Protein AF-A0A9E1HB92-F1 (afdb_monomer)

Foldseek 3Di:
DDDDDDDDDDDDDDDDPDDVVVVVVVVVVVVVVVVVVCVVPDDDDDDDDDDDDDDDDDDDDDDDDDDDDDDDDDPADADKAAPDAPPDDDDPPDDGIDGDRPCVVVVVVVVVCVVDPDCDPVNVVVLVVLVVVLVVVDDPVCCVSVSRRD

Mean predicted aligned error: 17.95 Å

Radius of gyration: 51.71 Å; Cα contacts (8 Å, |Δi|>4): 45; chains: 1; bounding box: 81×42×157 Å

Structure (mmCIF, N/CA/C/O backbone):
data_AF-A0A9E1HB92-F1
#
_entry.id   AF-A0A9E1HB92-F1
#
loop_
_atom_site.group_PDB
_atom_site.id
_atom_site.type_symbol
_atom_site.label_atom_id
_atom_site.label_alt_id
_atom_site.label_comp_id
_atom_site.label_asym_id
_atom_site.labe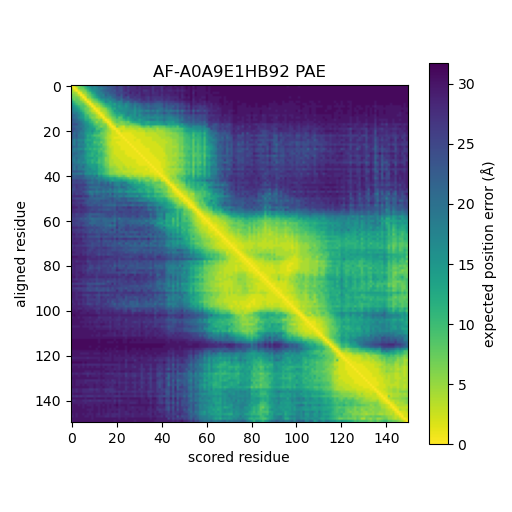l_entity_id
_atom_site.label_seq_id
_atom_site.pdbx_PDB_ins_code
_atom_site.Cartn_x
_atom_site.Cartn_y
_atom_site.Cartn_z
_atom_site.occupancy
_atom_site.B_iso_or_equiv
_atom_site.auth_seq_id
_atom_site.auth_comp_id
_atom_site.auth_asym_id
_atom_site.auth_atom_id
_atom_site.pdbx_PDB_model_num
ATOM 1 N N . MET A 1 1 ? 42.657 -32.569 -125.755 1.00 39.91 1 MET A N 1
ATOM 2 C CA . MET A 1 1 ? 42.425 -31.164 -125.357 1.00 39.91 1 MET A CA 1
ATOM 3 C C . MET A 1 1 ? 41.652 -31.182 -124.045 1.00 39.91 1 MET A C 1
ATOM 5 O O . MET A 1 1 ? 40.578 -31.764 -123.999 1.00 39.91 1 MET A O 1
ATOM 9 N N . GLN A 1 2 ? 42.268 -30.706 -122.962 1.00 46.38 2 GLN A N 1
ATOM 10 C CA . GLN A 1 2 ? 41.716 -30.745 -121.604 1.00 46.38 2 GLN A CA 1
ATOM 11 C C . GLN A 1 2 ? 40.799 -29.548 -121.363 1.00 46.38 2 GLN A C 1
ATOM 13 O O . GLN A 1 2 ? 41.172 -28.440 -121.733 1.00 46.38 2 GLN A O 1
ATOM 18 N N . LEU A 1 3 ? 39.708 -29.735 -120.617 1.00 45.25 3 LEU A N 1
ATOM 19 C CA . LEU A 1 3 ? 39.133 -28.663 -119.801 1.00 45.25 3 LEU A CA 1
ATOM 20 C C . LEU A 1 3 ? 38.796 -29.212 -118.409 1.00 45.25 3 LEU A C 1
ATOM 22 O O . LEU A 1 3 ? 37.753 -29.812 -118.164 1.00 45.25 3 LEU A O 1
ATOM 26 N N . LYS A 1 4 ? 39.753 -29.019 -117.498 1.00 50.94 4 LYS A N 1
ATOM 27 C CA . LYS A 1 4 ? 39.689 -29.333 -116.069 1.00 50.94 4 LYS A CA 1
ATOM 28 C C . LYS A 1 4 ? 38.887 -28.238 -115.358 1.00 50.94 4 LYS A C 1
ATOM 30 O O . LYS A 1 4 ? 39.328 -27.093 -115.292 1.00 50.94 4 LYS A O 1
ATOM 35 N N . LYS A 1 5 ? 37.713 -28.570 -114.813 1.00 55.09 5 LYS A N 1
ATOM 36 C CA . LYS A 1 5 ? 36.872 -27.623 -114.061 1.00 55.09 5 LYS A CA 1
ATOM 37 C C . LYS A 1 5 ? 37.340 -27.550 -112.601 1.00 55.09 5 LYS A C 1
ATOM 39 O O . LYS A 1 5 ? 36.976 -28.389 -111.784 1.00 55.09 5 LYS A O 1
ATOM 44 N N . ASN A 1 6 ? 38.171 -26.557 -112.286 1.00 57.34 6 ASN A N 1
ATOM 45 C CA . ASN A 1 6 ? 38.594 -26.234 -110.920 1.00 57.34 6 ASN A CA 1
ATOM 46 C C . ASN A 1 6 ? 37.418 -25.657 -110.112 1.00 57.34 6 ASN A C 1
ATOM 48 O O . ASN A 1 6 ? 36.838 -24.644 -110.501 1.00 57.34 6 ASN A O 1
ATOM 52 N N . LYS A 1 7 ? 37.087 -26.268 -108.968 1.00 60.59 7 LYS A N 1
ATOM 53 C CA . LYS A 1 7 ? 36.224 -25.671 -107.936 1.00 60.59 7 LYS A CA 1
ATOM 54 C C . LYS A 1 7 ? 37.111 -25.130 -106.815 1.00 60.59 7 LYS A C 1
ATOM 56 O O . LYS A 1 7 ? 37.448 -25.866 -105.895 1.00 60.59 7 LYS A O 1
ATOM 61 N N . ASN A 1 8 ? 37.447 -23.845 -106.877 1.00 62.47 8 ASN A N 1
ATOM 62 C CA . ASN A 1 8 ? 38.077 -23.135 -105.764 1.00 62.47 8 ASN A CA 1
ATOM 63 C C . ASN A 1 8 ? 37.001 -22.365 -104.996 1.00 62.47 8 ASN A C 1
ATOM 65 O O . ASN A 1 8 ? 36.669 -21.236 -105.349 1.00 62.47 8 ASN A O 1
ATOM 69 N N . VAL A 1 9 ? 36.431 -22.984 -103.960 1.00 64.88 9 VAL A N 1
ATOM 70 C CA . VAL A 1 9 ? 35.547 -22.289 -103.013 1.00 64.88 9 VAL A CA 1
ATOM 71 C C . VAL A 1 9 ? 36.399 -21.823 -101.837 1.00 64.88 9 VAL A C 1
ATOM 73 O O . VAL A 1 9 ? 36.770 -22.614 -100.972 1.00 64.88 9 VAL A O 1
ATOM 76 N N . VAL A 1 10 ? 36.738 -20.537 -101.820 1.00 68.88 10 VAL A N 1
ATOM 77 C CA . VAL A 1 10 ? 37.429 -19.894 -100.695 1.00 68.88 10 VAL A CA 1
ATOM 78 C C . VAL A 1 10 ? 36.383 -19.526 -99.637 1.00 68.88 10 VAL A C 1
ATOM 80 O O . VAL A 1 10 ? 35.401 -18.853 -99.948 1.00 68.88 10 VAL A O 1
ATOM 83 N N . LYS A 1 11 ? 36.563 -19.972 -98.383 1.00 67.12 11 LYS A N 1
ATOM 84 C CA . LYS A 1 11 ? 35.684 -19.594 -97.259 1.00 67.12 11 LYS A CA 1
ATOM 85 C C . LYS A 1 11 ? 35.800 -18.090 -96.999 1.00 67.12 11 LYS A C 1
ATOM 87 O O . LYS A 1 11 ? 36.840 -17.611 -96.556 1.00 67.12 11 LYS A O 1
ATOM 92 N N . TYR A 1 12 ? 34.716 -17.361 -97.243 1.00 64.50 12 TYR A N 1
ATOM 93 C CA . TYR A 1 12 ? 34.602 -15.939 -96.933 1.00 64.50 12 TYR A CA 1
ATOM 94 C C . TYR A 1 12 ? 34.563 -15.727 -95.409 1.00 64.50 12 TYR A C 1
ATOM 96 O O . TYR A 1 12 ? 33.730 -16.319 -94.718 1.00 64.50 12 TYR A O 1
ATOM 104 N N . ARG A 1 13 ? 35.464 -14.896 -94.865 1.00 67.31 13 ARG A N 1
ATOM 105 C CA . ARG A 1 13 ? 35.405 -14.455 -93.461 1.00 67.31 13 ARG A CA 1
ATOM 106 C C . ARG A 1 13 ? 34.352 -13.355 -93.340 1.00 67.31 13 ARG A C 1
ATOM 108 O O . ARG A 1 13 ? 34.472 -12.310 -93.969 1.00 67.31 13 ARG A O 1
ATOM 115 N N . LYS A 1 14 ? 33.318 -13.606 -92.537 1.00 70.06 14 LYS A N 1
ATOM 116 C CA . LYS A 1 14 ? 32.225 -12.660 -92.283 1.00 70.06 14 LYS A CA 1
ATOM 117 C C . LYS A 1 14 ? 32.781 -11.415 -91.561 1.00 70.06 14 LYS A C 1
ATOM 119 O O . LYS A 1 14 ? 33.469 -11.596 -90.555 1.00 70.06 14 LYS A O 1
ATOM 124 N N . PRO A 1 15 ? 32.523 -10.182 -92.036 1.00 66.31 15 PRO A N 1
ATOM 125 C CA . PRO A 1 15 ? 32.967 -8.978 -91.341 1.00 66.31 15 PRO A CA 1
ATOM 126 C C . PRO A 1 15 ? 32.181 -8.815 -90.035 1.00 66.31 15 PRO A C 1
ATOM 128 O O . PRO A 1 15 ? 30.952 -8.897 -90.021 1.00 66.31 15 PRO A O 1
ATOM 131 N N . MET A 1 16 ? 32.894 -8.610 -88.929 1.00 65.00 16 MET A N 1
ATOM 132 C CA . MET A 1 16 ? 32.286 -8.282 -87.642 1.00 65.00 16 MET A CA 1
ATOM 133 C C . MET A 1 16 ? 31.973 -6.785 -87.623 1.00 65.00 16 MET A C 1
ATOM 135 O O . MET A 1 16 ? 32.855 -5.963 -87.394 1.00 65.00 16 MET A O 1
ATOM 139 N N . ASN A 1 17 ? 30.717 -6.431 -87.890 1.00 68.75 17 ASN A N 1
ATOM 140 C CA . ASN A 1 17 ? 30.233 -5.058 -87.777 1.00 68.75 17 ASN A CA 1
ATOM 141 C C . ASN A 1 17 ? 29.890 -4.781 -86.310 1.00 68.75 17 ASN A C 1
ATOM 143 O O . ASN A 1 17 ? 28.770 -5.038 -85.867 1.00 68.75 17 ASN A O 1
ATOM 147 N N . PHE A 1 18 ? 30.863 -4.308 -85.532 1.00 69.69 18 PHE A N 1
ATOM 148 C CA . PHE A 1 18 ? 30.587 -3.858 -84.172 1.00 69.69 18 PHE A CA 1
ATOM 149 C C . PHE A 1 18 ? 29.947 -2.472 -84.215 1.00 69.69 18 PHE A C 1
ATOM 151 O O . PHE A 1 18 ? 30.559 -1.498 -84.647 1.00 69.69 18 PHE A O 1
ATOM 158 N N . ASN A 1 19 ? 28.695 -2.391 -83.769 1.00 84.12 19 ASN A N 1
ATOM 159 C CA . ASN A 1 19 ? 27.975 -1.130 -83.662 1.00 84.12 19 ASN A CA 1
ATOM 160 C C . ASN A 1 19 ? 28.653 -0.249 -82.608 1.00 84.12 19 ASN A C 1
ATOM 162 O O . ASN A 1 19 ? 28.706 -0.615 -81.434 1.00 84.12 19 ASN A O 1
ATOM 166 N N . ILE A 1 20 ? 29.129 0.930 -83.006 1.00 85.56 20 ILE A N 1
ATOM 167 C CA . ILE A 1 20 ? 29.851 1.840 -82.106 1.00 85.56 20 ILE A CA 1
ATOM 168 C C . ILE A 1 20 ? 29.016 2.253 -80.882 1.00 85.56 20 ILE A C 1
ATOM 170 O O . ILE A 1 20 ? 29.552 2.389 -79.786 1.00 85.56 20 ILE A O 1
ATOM 174 N N . GLY A 1 21 ? 27.689 2.337 -81.034 1.00 86.88 21 GLY A N 1
ATOM 175 C CA . GLY A 1 21 ? 26.767 2.583 -79.922 1.00 86.88 21 GLY A CA 1
ATOM 176 C C . GLY A 1 21 ? 26.777 1.476 -78.861 1.00 86.88 21 GLY A C 1
ATOM 177 O O . GLY A 1 21 ? 26.675 1.771 -77.676 1.00 86.88 21 GLY A O 1
ATOM 178 N N . VAL A 1 22 ? 26.983 0.215 -79.258 1.00 88.44 22 VAL A N 1
ATOM 179 C CA . VAL A 1 22 ? 27.098 -0.914 -78.317 1.00 88.44 22 VAL A CA 1
ATOM 180 C C . VAL A 1 22 ? 28.403 -0.824 -77.527 1.00 88.44 22 VAL A C 1
ATOM 182 O O . VAL A 1 22 ? 28.410 -1.091 -76.331 1.00 88.44 22 VAL A O 1
ATOM 185 N N . ILE A 1 23 ? 29.495 -0.387 -78.163 1.00 89.88 23 ILE A N 1
ATOM 186 C CA . ILE A 1 23 ? 30.790 -0.197 -77.490 1.00 89.88 23 ILE A CA 1
ATOM 187 C C . ILE A 1 23 ? 30.678 0.893 -76.418 1.00 89.88 23 ILE A C 1
ATOM 189 O O . ILE A 1 23 ? 31.070 0.675 -75.273 1.00 89.88 23 ILE A O 1
ATOM 193 N N . ILE A 1 24 ? 30.089 2.041 -76.765 1.00 93.75 24 ILE A N 1
ATOM 194 C CA . ILE A 1 24 ? 29.884 3.155 -75.827 1.00 93.75 24 ILE A CA 1
ATOM 195 C C . ILE A 1 24 ? 28.973 2.726 -74.667 1.00 93.75 24 ILE A C 1
ATOM 197 O O . ILE A 1 24 ? 29.277 3.008 -73.509 1.00 93.75 24 ILE A O 1
ATOM 201 N N . PHE A 1 25 ? 27.894 1.994 -74.957 1.00 94.38 25 PHE A N 1
ATOM 202 C CA . PHE A 1 25 ? 26.974 1.497 -73.935 1.00 94.38 25 PHE A CA 1
ATOM 203 C C . PHE A 1 25 ? 27.660 0.567 -72.926 1.00 94.38 25 PHE A C 1
ATOM 205 O O . PHE A 1 25 ? 27.462 0.718 -71.723 1.00 94.38 25 PHE A O 1
ATOM 212 N N . VAL A 1 26 ? 28.510 -0.355 -73.392 1.00 95.44 26 VAL A N 1
ATOM 213 C CA . VAL A 1 26 ? 29.256 -1.269 -72.510 1.00 95.44 26 VAL A CA 1
ATOM 214 C C . VAL A 1 26 ? 30.224 -0.507 -71.600 1.00 95.44 26 VAL A C 1
ATOM 216 O O . VAL A 1 26 ? 30.321 -0.830 -70.418 1.00 95.44 26 VAL A O 1
ATOM 219 N N . ILE A 1 27 ? 30.897 0.531 -72.107 1.00 96.19 27 ILE A N 1
ATOM 220 C CA . ILE A 1 27 ? 31.804 1.364 -71.298 1.00 96.19 27 ILE A CA 1
ATOM 221 C C . ILE A 1 27 ? 31.035 2.071 -70.174 1.00 96.19 27 ILE A C 1
ATOM 223 O O . ILE A 1 27 ? 31.453 2.025 -69.016 1.00 96.19 27 ILE A O 1
ATOM 227 N N . ILE A 1 28 ? 29.887 2.676 -70.497 1.00 96.06 28 ILE A N 1
ATOM 228 C CA . ILE A 1 28 ? 29.027 3.339 -69.505 1.00 96.06 28 ILE A CA 1
ATOM 229 C C . ILE A 1 28 ? 28.502 2.323 -68.483 1.00 96.06 28 ILE A C 1
ATOM 231 O O . ILE A 1 28 ? 28.504 2.595 -67.284 1.00 96.06 28 ILE A O 1
ATOM 235 N N . PHE A 1 29 ? 28.090 1.138 -68.934 1.00 96.38 29 PHE A N 1
ATOM 236 C CA . PHE A 1 29 ? 27.581 0.088 -68.055 1.00 96.38 29 PHE A CA 1
ATOM 237 C C . PHE A 1 29 ? 28.631 -0.366 -67.031 1.00 96.38 29 PHE A C 1
ATOM 239 O O . PHE A 1 29 ? 28.333 -0.432 -65.840 1.00 96.38 29 PHE A O 1
ATOM 246 N N . ILE A 1 30 ? 29.874 -0.606 -67.465 1.00 96.88 30 ILE A N 1
ATOM 247 C CA . ILE A 1 30 ? 30.981 -0.967 -66.564 1.00 96.88 30 ILE A CA 1
ATOM 248 C C . ILE A 1 30 ? 31.232 0.146 -65.537 1.00 96.88 30 ILE A C 1
ATOM 250 O O . ILE A 1 30 ? 31.408 -0.142 -64.352 1.00 96.88 30 ILE A O 1
ATOM 254 N N . TYR A 1 31 ? 31.198 1.411 -65.967 1.00 95.94 31 TYR A N 1
ATOM 255 C CA . TYR A 1 31 ? 31.363 2.557 -65.071 1.00 95.94 31 TYR A CA 1
ATOM 256 C C . TYR A 1 31 ? 30.277 2.612 -63.983 1.00 95.94 31 TYR A C 1
ATOM 258 O O . TYR A 1 31 ? 30.587 2.838 -62.811 1.00 95.94 31 TYR A O 1
ATOM 266 N N . LEU A 1 32 ? 29.012 2.367 -64.338 1.00 95.94 32 LEU A N 1
ATOM 267 C CA . LEU A 1 32 ? 27.914 2.350 -63.366 1.00 95.94 32 LEU A CA 1
ATOM 268 C C . LEU A 1 32 ? 28.031 1.182 -62.382 1.00 95.94 32 LEU A C 1
ATOM 270 O O . LEU A 1 32 ? 27.864 1.386 -61.181 1.00 95.94 32 LEU A O 1
ATOM 274 N N . VAL A 1 33 ? 28.367 -0.018 -62.867 1.00 95.94 33 VAL A N 1
ATOM 275 C CA . VAL A 1 33 ? 28.568 -1.197 -62.007 1.00 95.94 33 VAL A CA 1
ATOM 276 C C . VAL A 1 33 ? 29.681 -0.945 -60.989 1.00 95.94 33 VAL A C 1
ATOM 278 O O . VAL A 1 33 ? 29.511 -1.259 -59.812 1.00 95.94 33 VAL A O 1
ATOM 281 N N . PHE A 1 34 ? 30.786 -0.326 -61.413 1.00 95.62 34 PHE A N 1
ATOM 282 C CA . PHE A 1 34 ? 31.875 0.045 -60.510 1.00 95.62 34 PHE A CA 1
ATOM 283 C C . PHE A 1 34 ? 31.421 1.024 -59.417 1.00 95.62 34 PHE A C 1
ATOM 285 O O . PHE A 1 34 ? 31.711 0.800 -58.244 1.00 95.62 34 PHE A O 1
ATOM 292 N N . ASN A 1 35 ? 30.666 2.070 -59.774 1.00 93.00 35 ASN A N 1
ATOM 293 C CA . ASN A 1 35 ? 30.158 3.048 -58.803 1.00 93.00 35 ASN A CA 1
ATOM 294 C C . ASN A 1 35 ? 29.232 2.405 -57.761 1.00 93.00 35 ASN A C 1
ATOM 296 O O . ASN A 1 35 ? 29.380 2.659 -56.568 1.00 93.00 35 ASN A O 1
ATOM 300 N N . VAL A 1 36 ? 28.314 1.535 -58.197 1.00 94.06 36 VAL A N 1
ATOM 301 C CA . VAL A 1 36 ? 27.417 0.807 -57.285 1.00 94.06 36 VAL A CA 1
ATOM 302 C C . VAL A 1 36 ? 28.215 -0.099 -56.349 1.00 94.06 36 VAL A C 1
ATOM 304 O O . VAL A 1 36 ? 27.964 -0.111 -55.147 1.00 94.06 36 VAL A O 1
ATOM 307 N N . PHE A 1 37 ? 29.200 -0.832 -56.875 1.00 93.50 37 PHE A N 1
ATOM 308 C CA . PHE A 1 37 ? 30.032 -1.712 -56.056 1.00 93.50 37 PHE A CA 1
ATOM 309 C C . PHE A 1 37 ? 30.872 -0.932 -55.034 1.00 93.50 37 PHE A C 1
ATOM 311 O O . PHE A 1 37 ? 30.973 -1.347 -53.879 1.00 93.50 37 PHE A O 1
ATOM 318 N N . SER A 1 38 ? 31.426 0.216 -55.435 1.00 89.38 38 SER A N 1
ATOM 319 C CA . SER A 1 38 ? 32.173 1.113 -54.548 1.00 89.38 38 SER A CA 1
ATOM 320 C C . SER A 1 38 ? 31.301 1.619 -53.403 1.00 89.38 38 SER A C 1
ATOM 322 O O . SER A 1 38 ? 31.714 1.522 -52.254 1.00 89.38 38 SER A O 1
ATOM 324 N N . TYR A 1 39 ? 30.085 2.082 -53.704 1.00 87.56 39 TYR A N 1
ATOM 325 C CA . TYR A 1 39 ? 29.139 2.574 -52.701 1.00 87.56 39 TYR A CA 1
ATOM 326 C C . TYR A 1 39 ? 28.714 1.483 -51.707 1.00 87.56 39 TYR A C 1
ATOM 328 O O . TYR A 1 39 ? 28.667 1.717 -50.504 1.00 87.56 39 TYR A O 1
ATOM 336 N N . LEU A 1 40 ? 28.445 0.263 -52.189 1.00 86.94 40 LEU A N 1
ATOM 337 C CA . LEU A 1 40 ? 28.060 -0.859 -51.322 1.00 86.94 40 LEU A CA 1
ATOM 338 C C . LEU A 1 40 ? 29.202 -1.358 -50.426 1.00 86.94 40 LEU A C 1
ATOM 340 O O . LEU A 1 40 ? 28.942 -1.902 -49.356 1.00 86.94 40 LEU A O 1
ATOM 344 N N . THR A 1 41 ? 30.452 -1.207 -50.868 1.00 86.19 41 THR A N 1
ATOM 345 C CA . THR A 1 41 ? 31.640 -1.656 -50.118 1.00 86.19 41 THR A CA 1
ATOM 346 C C . THR A 1 41 ? 32.182 -0.559 -49.198 1.00 86.19 41 THR A C 1
ATOM 348 O O . THR A 1 41 ? 33.088 -0.804 -48.401 1.00 86.19 41 THR A O 1
ATOM 351 N N . GLU A 1 42 ? 31.637 0.655 -49.284 1.00 84.00 42 GLU A N 1
ATOM 352 C CA . GLU A 1 42 ? 32.071 1.780 -48.472 1.00 84.00 42 GLU A CA 1
ATOM 353 C C . GLU A 1 42 ? 31.675 1.550 -47.009 1.00 84.00 42 GLU A C 1
ATOM 355 O O . GLU A 1 42 ? 30.502 1.529 -46.621 1.00 84.00 42 GLU A O 1
ATOM 360 N N . THR A 1 43 ? 32.682 1.330 -46.170 1.00 77.56 43 THR A N 1
ATOM 361 C CA . THR A 1 43 ? 32.496 1.142 -44.736 1.00 77.56 43 THR A CA 1
ATOM 362 C C . THR A 1 43 ? 32.158 2.483 -44.099 1.00 77.56 43 THR A C 1
ATOM 364 O O . THR A 1 43 ? 33.008 3.369 -44.012 1.00 77.56 43 THR A O 1
ATOM 367 N N . HIS A 1 44 ? 30.928 2.628 -43.622 1.00 75.00 44 HIS A N 1
ATOM 368 C CA . HIS A 1 44 ? 30.501 3.801 -42.876 1.00 75.00 44 HIS A CA 1
ATOM 369 C C . HIS A 1 44 ? 31.016 3.674 -41.436 1.00 75.00 44 HIS A C 1
ATOM 371 O O . HIS A 1 44 ? 30.481 2.902 -40.641 1.00 75.00 44 HIS A O 1
ATOM 377 N N . ILE A 1 45 ? 32.092 4.390 -41.104 1.00 75.31 45 ILE A N 1
ATOM 378 C CA . ILE A 1 45 ? 32.622 4.434 -39.737 1.00 75.31 45 ILE A CA 1
ATOM 379 C C . ILE A 1 45 ? 31.861 5.520 -38.977 1.00 75.31 45 ILE A C 1
ATOM 381 O O . ILE A 1 45 ? 32.108 6.711 -39.154 1.00 75.31 45 ILE A O 1
ATOM 385 N N . SER A 1 46 ? 30.923 5.110 -38.127 1.00 74.25 46 SER A N 1
ATOM 386 C CA . SER A 1 46 ? 30.296 6.012 -37.162 1.00 74.25 46 SER A CA 1
ATOM 387 C C . SER A 1 46 ? 31.246 6.212 -35.984 1.00 74.25 46 SER A C 1
ATOM 389 O O . SER A 1 46 ? 31.430 5.313 -35.165 1.00 74.25 46 SER A O 1
ATOM 391 N N . VAL A 1 47 ? 31.879 7.382 -35.915 1.00 77.31 47 VAL A N 1
ATOM 392 C CA . VAL A 1 47 ? 32.707 7.770 -34.769 1.00 77.31 47 VAL A CA 1
ATOM 393 C C . VAL A 1 47 ? 31.777 8.128 -33.612 1.00 77.31 47 VAL A C 1
ATOM 395 O O . VAL A 1 47 ? 30.929 9.005 -33.756 1.00 77.31 47 VAL A O 1
ATOM 398 N N . TYR A 1 48 ? 31.922 7.436 -32.482 1.00 79.25 48 TYR A N 1
ATOM 399 C CA . TYR A 1 48 ? 31.250 7.786 -31.234 1.00 79.25 48 TYR A CA 1
ATOM 400 C C . TYR A 1 48 ? 32.289 8.294 -30.239 1.00 79.25 48 TYR A C 1
ATOM 402 O O . TYR A 1 48 ? 33.264 7.602 -29.941 1.00 79.25 48 TYR A O 1
ATOM 410 N N . GLU A 1 49 ? 32.082 9.510 -29.753 1.00 78.94 49 GLU A N 1
ATOM 411 C CA . GLU A 1 49 ? 32.884 10.103 -28.691 1.00 78.94 49 GLU A CA 1
ATOM 412 C C . GLU A 1 49 ? 32.392 9.581 -27.337 1.00 78.94 49 GLU A C 1
ATOM 414 O O . GLU A 1 49 ? 31.194 9.580 -27.051 1.00 78.94 49 GLU A O 1
ATOM 419 N N . VAL A 1 50 ? 33.310 9.071 -26.515 1.00 79.00 50 VAL A N 1
ATOM 420 C CA . VAL A 1 50 ? 32.973 8.575 -25.178 1.00 79.00 50 VAL A CA 1
ATOM 421 C C . VAL A 1 50 ? 33.096 9.728 -24.192 1.00 79.00 50 VAL A C 1
ATOM 423 O O . VAL A 1 50 ? 34.199 10.138 -23.843 1.00 79.00 50 VAL A O 1
ATOM 426 N N . GLU A 1 51 ? 31.954 10.212 -23.719 1.00 79.44 51 GLU A N 1
ATOM 427 C CA . GLU A 1 51 ? 31.868 11.231 -22.676 1.00 79.44 51 GLU A CA 1
ATOM 428 C C . GLU A 1 51 ? 32.029 10.619 -21.278 1.00 79.44 51 GLU A C 1
ATOM 430 O O . GLU A 1 51 ? 31.479 9.554 -20.970 1.00 79.44 51 GLU A O 1
ATOM 435 N N . GLN A 1 52 ? 32.751 11.311 -20.394 1.00 76.31 52 GLN A N 1
ATOM 436 C CA . GLN A 1 52 ? 32.853 10.917 -18.991 1.00 76.31 52 GLN A CA 1
ATOM 437 C C . GLN A 1 52 ? 31.570 11.320 -18.250 1.00 76.31 52 GLN A C 1
ATOM 439 O O . GLN A 1 52 ? 31.323 12.498 -18.005 1.00 76.31 52 GLN A O 1
ATOM 444 N N . GLY A 1 53 ? 30.761 10.336 -17.856 1.00 77.94 53 GLY A N 1
ATOM 445 C CA . GLY A 1 53 ? 29.531 10.547 -17.091 1.00 77.94 53 GLY A CA 1
ATOM 446 C C . GLY A 1 53 ? 29.377 9.563 -15.933 1.00 77.94 53 GLY A C 1
ATOM 447 O O . GLY A 1 53 ? 30.025 8.517 -15.883 1.00 77.94 53 GLY A O 1
ATOM 448 N N . THR A 1 54 ? 28.504 9.892 -14.984 1.00 77.50 54 THR A N 1
ATOM 449 C CA . THR A 1 54 ? 28.161 8.994 -13.877 1.00 77.50 54 THR A CA 1
ATOM 450 C C . THR A 1 54 ? 27.191 7.923 -14.367 1.00 77.50 54 THR A C 1
ATOM 452 O O . THR A 1 54 ? 26.110 8.239 -14.861 1.00 77.50 54 THR A O 1
ATOM 455 N N . ILE A 1 55 ? 27.544 6.648 -14.197 1.00 79.31 55 ILE A N 1
ATOM 456 C CA . ILE A 1 55 ? 26.628 5.538 -14.472 1.00 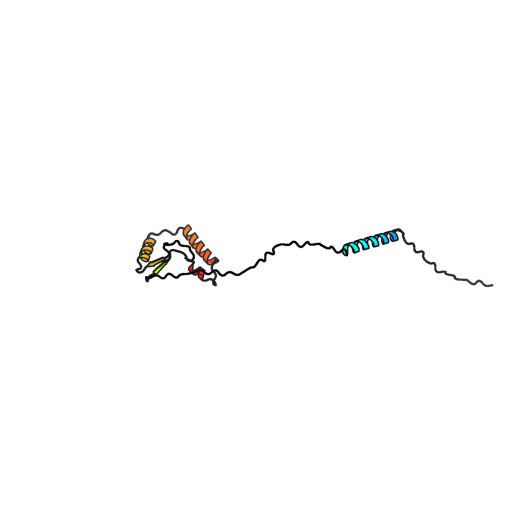79.31 55 ILE A CA 1
ATOM 457 C C . ILE A 1 55 ? 25.662 5.418 -13.290 1.00 79.31 55 ILE A C 1
ATOM 459 O O . ILE A 1 55 ? 26.053 5.021 -12.192 1.00 79.31 55 ILE A O 1
ATOM 463 N N . ALA A 1 56 ? 24.392 5.752 -13.508 1.00 75.62 56 ALA A N 1
ATOM 464 C CA . ALA A 1 56 ? 23.337 5.449 -12.550 1.00 75.62 56 ALA A CA 1
ATOM 465 C C . ALA A 1 56 ? 22.955 3.967 -12.684 1.00 75.62 56 ALA A C 1
ATOM 467 O O . ALA A 1 56 ? 22.267 3.571 -13.624 1.00 75.62 56 ALA A O 1
ATOM 468 N N . VAL A 1 57 ? 23.423 3.132 -11.754 1.00 81.12 57 VAL A N 1
ATOM 469 C CA . VAL A 1 57 ? 23.006 1.726 -11.678 1.00 81.12 57 VAL A CA 1
ATOM 470 C C . VAL A 1 57 ? 21.669 1.664 -10.948 1.00 81.12 57 VAL A C 1
ATOM 472 O O . VAL A 1 57 ? 21.595 1.923 -9.746 1.00 81.12 57 VAL A O 1
ATOM 475 N N . ASN A 1 58 ? 20.603 1.334 -11.676 1.00 81.44 58 ASN A N 1
ATOM 476 C CA . ASN A 1 58 ? 19.293 1.112 -11.078 1.00 81.44 58 ASN A CA 1
ATOM 477 C C . ASN A 1 58 ? 19.279 -0.248 -10.364 1.00 81.44 58 ASN A C 1
ATOM 479 O O . ASN A 1 58 ? 19.159 -1.289 -11.009 1.00 81.44 58 ASN A O 1
ATOM 483 N N . ASN A 1 59 ? 19.429 -0.241 -9.041 1.00 84.38 59 ASN A N 1
ATOM 484 C CA . ASN A 1 59 ? 19.342 -1.449 -8.228 1.00 84.38 59 ASN A CA 1
ATOM 485 C C . ASN A 1 59 ? 17.914 -1.618 -7.699 1.00 84.38 59 ASN A C 1
ATOM 487 O O . ASN A 1 59 ? 17.395 -0.737 -7.015 1.00 84.38 59 ASN A O 1
ATOM 491 N N . VAL A 1 60 ? 17.301 -2.768 -7.980 1.00 88.38 60 VAL A N 1
ATOM 492 C CA . VAL A 1 60 ? 15.967 -3.128 -7.483 1.00 88.38 60 VAL A CA 1
ATOM 493 C C . VAL A 1 60 ? 16.121 -4.097 -6.315 1.00 88.38 60 VAL A C 1
ATOM 495 O O . VAL A 1 60 ? 16.719 -5.161 -6.467 1.00 88.38 60 VAL A O 1
ATOM 498 N N . TYR A 1 61 ? 15.567 -3.737 -5.157 1.00 89.19 61 TYR A N 1
ATOM 499 C CA . TYR A 1 61 ? 15.571 -4.567 -3.951 1.00 89.19 61 TYR A CA 1
ATOM 500 C C . TYR A 1 61 ? 14.143 -4.866 -3.495 1.00 89.19 61 TYR A C 1
ATOM 502 O O . TYR A 1 61 ? 13.252 -4.030 -3.631 1.00 89.19 61 TYR A O 1
ATOM 510 N N . ASN A 1 62 ? 13.945 -6.043 -2.899 1.00 91.44 62 ASN A N 1
ATOM 511 C CA . ASN A 1 62 ? 12.704 -6.388 -2.211 1.00 91.44 62 ASN A CA 1
ATOM 512 C C . ASN A 1 62 ? 12.801 -5.935 -0.750 1.00 91.44 62 ASN A C 1
ATOM 514 O O . ASN A 1 62 ? 13.692 -6.377 -0.025 1.00 91.44 62 ASN A O 1
ATOM 518 N N . GLY A 1 63 ? 11.897 -5.053 -0.326 1.00 90.94 63 GLY A N 1
ATOM 519 C CA . GLY A 1 63 ? 11.783 -4.611 1.064 1.00 90.94 63 GLY A CA 1
ATOM 520 C C . GLY A 1 63 ? 10.711 -5.393 1.821 1.00 90.94 63 GLY A C 1
ATOM 521 O O . GLY A 1 63 ? 9.681 -5.745 1.250 1.00 90.94 63 GLY A O 1
ATOM 522 N N . LEU A 1 64 ? 10.938 -5.627 3.114 1.00 93.25 64 LEU A N 1
ATOM 523 C CA . LEU A 1 64 ? 9.933 -6.129 4.050 1.00 93.25 64 LEU A CA 1
ATOM 524 C C . LEU A 1 64 ? 9.625 -5.029 5.066 1.00 93.25 64 LEU A C 1
ATOM 526 O O . LEU A 1 64 ? 10.541 -4.489 5.685 1.00 93.25 64 LEU A O 1
ATOM 530 N N . ILE A 1 65 ? 8.345 -4.712 5.242 1.00 90.94 65 ILE A N 1
ATOM 531 C CA . ILE A 1 65 ? 7.881 -3.770 6.262 1.00 90.94 65 ILE A CA 1
ATOM 532 C C . ILE A 1 65 ? 7.299 -4.591 7.407 1.00 90.94 65 ILE A C 1
ATOM 534 O O . ILE A 1 65 ? 6.398 -5.400 7.195 1.00 90.94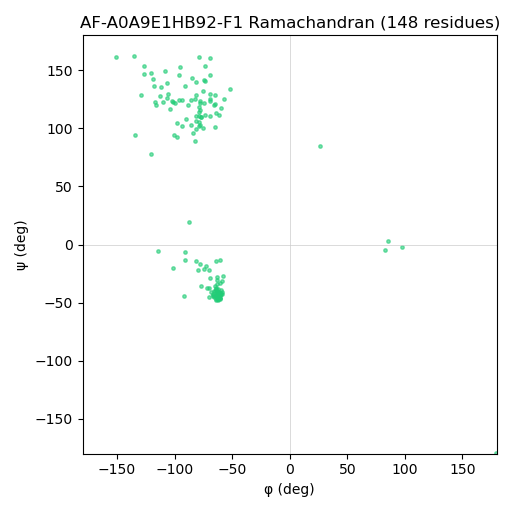 65 ILE A O 1
ATOM 538 N N . LEU A 1 66 ? 7.828 -4.381 8.610 1.00 92.12 66 LEU A N 1
ATOM 539 C CA . LEU A 1 66 ? 7.330 -4.988 9.839 1.00 92.12 66 LEU A CA 1
ATOM 540 C C . LEU A 1 66 ? 6.610 -3.922 10.663 1.00 92.12 66 LEU A C 1
ATOM 542 O O . LEU A 1 66 ? 7.063 -2.778 10.735 1.00 92.12 66 LEU A O 1
ATOM 546 N N . ARG A 1 67 ? 5.484 -4.301 11.264 1.00 91.25 67 ARG A N 1
ATOM 547 C CA . ARG A 1 67 ? 4.684 -3.447 12.139 1.00 91.25 67 ARG A CA 1
ATOM 548 C C . ARG A 1 67 ? 4.639 -4.069 13.526 1.00 91.25 67 ARG A C 1
ATOM 550 O O . ARG A 1 67 ? 4.408 -5.269 13.644 1.00 91.25 67 ARG A O 1
ATOM 557 N N . ASP A 1 68 ? 4.804 -3.241 14.550 1.00 92.38 68 ASP A N 1
ATOM 558 C CA . ASP A 1 68 ? 4.584 -3.660 15.929 1.00 92.38 68 ASP A CA 1
ATOM 559 C C . ASP A 1 68 ? 3.080 -3.690 16.216 1.00 92.38 68 ASP A C 1
ATOM 561 O O . ASP A 1 68 ? 2.376 -2.686 16.071 1.00 92.38 68 ASP A O 1
ATOM 565 N N . GLU A 1 69 ? 2.579 -4.855 16.613 1.00 90.06 69 GLU A N 1
ATOM 566 C CA . GLU A 1 69 ? 1.168 -5.088 16.908 1.00 90.06 69 GLU A CA 1
ATOM 567 C C . GLU A 1 69 ? 0.998 -5.514 18.365 1.00 90.06 69 GLU A C 1
ATOM 569 O O . GLU A 1 69 ? 1.819 -6.248 18.920 1.00 90.06 69 GLU A O 1
ATOM 574 N N . LYS A 1 70 ? -0.083 -5.050 18.999 1.00 90.75 70 LYS A N 1
ATOM 575 C CA . LYS A 1 70 ? -0.426 -5.404 20.377 1.00 90.75 70 LYS A CA 1
ATOM 576 C C . LYS A 1 70 ? -1.870 -5.875 20.443 1.00 90.75 70 LYS A C 1
ATOM 578 O O . LYS A 1 70 ? -2.775 -5.169 20.009 1.00 90.75 70 LYS A O 1
ATOM 583 N N . ILE A 1 71 ? -2.070 -7.037 21.054 1.00 90.62 71 ILE A N 1
ATOM 584 C CA . ILE A 1 71 ? -3.395 -7.574 21.352 1.00 90.62 71 ILE A CA 1
ATOM 585 C C . ILE A 1 71 ? -3.854 -6.989 22.688 1.00 90.62 71 ILE A C 1
ATOM 587 O O . ILE A 1 71 ? -3.148 -7.095 23.695 1.00 90.62 71 ILE A O 1
ATOM 591 N N . ILE A 1 72 ? -5.024 -6.354 22.684 1.00 89.44 72 ILE A N 1
ATOM 592 C CA . ILE A 1 72 ? -5.687 -5.853 23.888 1.00 89.44 72 ILE A CA 1
ATOM 593 C C . ILE A 1 72 ? -6.831 -6.808 24.204 1.00 89.44 72 ILE A C 1
ATOM 595 O O . ILE A 1 72 ? -7.745 -6.967 23.399 1.00 89.44 72 ILE A O 1
ATOM 599 N N . ASN A 1 73 ? -6.747 -7.459 25.360 1.00 90.38 73 ASN A N 1
ATOM 600 C CA . ASN A 1 73 ? -7.803 -8.331 25.856 1.00 90.38 73 ASN A CA 1
ATOM 601 C C . ASN A 1 73 ? -8.699 -7.547 26.817 1.00 90.38 73 ASN A C 1
ATOM 603 O O . ASN A 1 73 ? -8.245 -6.595 27.450 1.00 90.38 73 ASN A O 1
ATOM 607 N N . SER A 1 74 ? -9.958 -7.959 26.915 1.00 89.00 74 SER A N 1
ATOM 608 C CA . SER A 1 74 ? -10.875 -7.452 27.932 1.00 89.00 74 SER A CA 1
ATOM 609 C C . SER A 1 74 ? -10.535 -8.047 29.299 1.00 89.00 74 SER A C 1
ATOM 611 O O . SER A 1 74 ? -10.233 -9.238 29.389 1.00 89.00 74 SER A O 1
ATOM 613 N N . ASP A 1 75 ? -10.644 -7.237 30.351 1.00 91.06 75 ASP A N 1
ATOM 614 C CA . ASP A 1 75 ? -10.592 -7.702 31.745 1.00 91.06 75 ASP A CA 1
ATOM 615 C C . ASP A 1 75 ? -11.920 -8.352 32.188 1.00 91.06 75 ASP A C 1
ATOM 617 O O . ASP A 1 75 ? -11.967 -9.086 33.175 1.00 91.06 75 ASP A O 1
ATOM 621 N N . TYR A 1 76 ? -12.996 -8.103 31.438 1.00 88.69 76 TYR A N 1
ATOM 622 C CA . TYR A 1 76 ? -14.361 -8.541 31.726 1.00 88.69 76 TYR A CA 1
ATOM 623 C C . TYR A 1 76 ? -14.819 -9.640 30.768 1.00 88.69 76 TYR A C 1
ATOM 625 O O . TYR A 1 76 ? -14.424 -9.669 29.597 1.00 88.69 76 TYR A O 1
ATOM 633 N N . SER A 1 77 ? -15.685 -10.528 31.261 1.00 89.25 77 SER A N 1
ATOM 634 C CA . SER A 1 77 ? -16.302 -11.598 30.470 1.00 89.25 77 SER A CA 1
ATOM 635 C C . SER A 1 77 ? -17.711 -11.193 30.052 1.00 89.25 77 SER A C 1
ATOM 637 O O . SER A 1 77 ? -18.551 -10.942 30.905 1.00 89.25 77 SER A O 1
ATOM 639 N N . GLY A 1 78 ? -17.978 -11.160 28.749 1.00 87.94 78 GLY A N 1
ATOM 640 C CA . GLY A 1 78 ? -19.268 -10.728 28.218 1.00 87.94 78 GLY A CA 1
ATOM 641 C C . GLY A 1 78 ? -19.321 -10.762 26.694 1.00 87.94 78 GLY A C 1
ATOM 642 O O . GLY A 1 78 ? -18.349 -11.145 26.034 1.00 87.94 78 GLY A O 1
ATOM 643 N N . ALA A 1 79 ? -20.459 -10.365 26.128 1.00 86.19 79 ALA A N 1
ATOM 644 C CA . ALA A 1 79 ? -20.616 -10.233 24.682 1.00 86.19 79 ALA A CA 1
ATOM 645 C C . ALA A 1 79 ? -19.895 -8.970 24.182 1.00 86.19 79 ALA A C 1
ATOM 647 O O . ALA A 1 79 ? -20.055 -7.894 24.753 1.00 86.19 79 ALA A O 1
ATOM 648 N N . VAL A 1 80 ? -19.098 -9.090 23.116 1.00 86.88 80 VAL A N 1
ATOM 649 C CA . VAL A 1 80 ? -18.308 -7.969 22.583 1.00 86.88 80 VAL A CA 1
ATOM 650 C C . VAL A 1 80 ? -19.049 -7.288 21.437 1.00 86.88 80 VAL A C 1
ATOM 652 O O . VAL A 1 80 ? -19.355 -7.924 20.427 1.00 86.88 80 VAL A O 1
ATOM 655 N N . ASN A 1 81 ? -19.259 -5.980 21.558 1.00 85.88 81 ASN A N 1
ATOM 656 C CA . ASN A 1 81 ? -19.801 -5.129 20.504 1.00 85.88 81 ASN A CA 1
ATOM 657 C C . ASN A 1 81 ? -18.684 -4.252 19.926 1.00 85.88 81 ASN A C 1
ATOM 659 O O . ASN A 1 81 ? -17.996 -3.544 20.658 1.00 85.88 81 ASN A O 1
ATOM 663 N N . TYR A 1 82 ? -18.497 -4.286 18.607 1.00 87.06 82 TYR A N 1
ATOM 664 C CA . TYR A 1 82 ? -17.456 -3.518 17.917 1.00 87.06 82 TYR A CA 1
ATOM 665 C C . TYR A 1 82 ? -18.066 -2.333 17.178 1.00 87.06 82 TYR A C 1
ATOM 667 O O . TYR A 1 82 ? -18.975 -2.526 16.374 1.00 87.06 82 TYR A O 1
ATOM 675 N N . TYR A 1 83 ? -17.513 -1.141 17.386 1.00 86.75 83 TYR A N 1
ATOM 676 C CA . TYR A 1 83 ? -17.971 0.086 16.723 1.00 86.75 83 TYR A CA 1
ATOM 677 C C . TYR A 1 83 ? -17.071 0.499 15.559 1.00 86.75 83 TYR A C 1
ATOM 679 O O . TYR A 1 83 ? -17.489 1.241 14.675 1.00 86.75 83 TYR A O 1
ATOM 687 N N . VAL A 1 84 ? -15.831 0.007 15.546 1.00 88.31 84 VAL A N 1
ATOM 688 C CA . VAL A 1 84 ? -14.833 0.331 14.528 1.00 88.31 84 VAL A CA 1
ATOM 689 C C . VAL A 1 84 ? -14.535 -0.901 13.682 1.00 88.31 84 VAL A C 1
ATOM 691 O O . VAL A 1 84 ? -14.344 -2.006 14.196 1.00 88.31 84 VAL A O 1
ATOM 694 N N . LYS A 1 85 ? -14.480 -0.703 12.363 1.00 82.56 85 LYS A N 1
ATOM 695 C CA . LYS A 1 85 ? -14.128 -1.747 11.401 1.00 82.56 85 LYS A CA 1
ATOM 696 C C . LYS A 1 85 ? -12.631 -2.055 11.445 1.00 82.56 85 LYS A C 1
ATOM 698 O O . LYS A 1 85 ? -11.804 -1.145 11.516 1.00 82.56 85 LYS A O 1
ATOM 703 N N . GLU A 1 86 ? -12.294 -3.334 11.328 1.00 81.38 86 GLU A N 1
ATOM 704 C CA . GLU A 1 86 ? -10.918 -3.822 11.227 1.00 81.38 86 GLU A CA 1
ATOM 705 C C . GLU A 1 86 ? -10.137 -3.079 10.120 1.00 81.38 86 GLU A C 1
ATOM 707 O O . GLU A 1 86 ? -10.650 -2.862 9.020 1.00 81.38 86 GLU A O 1
ATOM 712 N N . GLY A 1 87 ? -8.908 -2.648 10.424 1.00 83.44 87 GLY A N 1
ATOM 713 C CA . GLY A 1 87 ? -8.064 -1.853 9.518 1.00 83.44 87 GLY A CA 1
ATOM 714 C C . GLY A 1 87 ? -8.338 -0.340 9.510 1.00 83.44 87 GLY A C 1
ATOM 715 O O . GLY A 1 87 ? -7.593 0.411 8.874 1.00 83.44 87 GLY A O 1
ATOM 716 N N . SER A 1 88 ? -9.361 0.133 10.229 1.00 86.81 88 SER A N 1
ATOM 717 C CA . SER A 1 88 ? -9.626 1.570 10.378 1.00 86.81 88 SER A CA 1
ATOM 718 C C . SER A 1 88 ? -8.612 2.241 11.308 1.00 86.81 88 SER A C 1
ATOM 720 O O . SER A 1 88 ? -8.045 1.618 12.206 1.00 86.81 88 SER A O 1
ATOM 722 N N . LYS A 1 89 ? -8.391 3.543 11.108 1.00 90.50 89 LYS A N 1
ATOM 723 C CA . LYS A 1 89 ? -7.561 4.368 11.995 1.00 90.50 89 LYS A CA 1
ATOM 724 C C . LYS A 1 89 ? -8.439 4.986 13.076 1.00 90.50 89 LYS A C 1
ATOM 726 O O . LYS A 1 89 ? -9.504 5.504 12.761 1.00 90.50 89 LYS A O 1
ATOM 731 N N . VAL A 1 90 ? -7.958 4.969 14.312 1.00 91.88 90 VAL A N 1
ATOM 732 C CA . VAL A 1 90 ? -8.636 5.555 15.476 1.00 91.88 90 VAL A CA 1
ATOM 733 C C . VAL A 1 90 ? -7.698 6.520 16.187 1.00 91.88 90 VAL A C 1
ATOM 735 O O . VAL A 1 90 ? -6.477 6.317 16.180 1.00 91.88 90 VAL A O 1
ATOM 738 N N . ALA A 1 91 ? -8.246 7.585 16.762 1.00 94.56 91 ALA A N 1
ATOM 739 C CA . ALA A 1 91 ? -7.487 8.502 17.594 1.00 94.56 91 ALA A CA 1
ATOM 740 C C . ALA A 1 91 ? -7.277 7.914 18.999 1.00 94.56 91 ALA A C 1
ATOM 742 O O . ALA A 1 91 ? -7.959 6.985 19.438 1.00 94.56 91 ALA A O 1
ATOM 743 N N . TYR A 1 92 ? -6.298 8.457 19.722 1.00 92.25 92 TYR A N 1
ATOM 744 C CA . TYR A 1 92 ? -6.072 8.067 21.109 1.00 92.25 92 TYR A CA 1
ATOM 745 C C . TYR A 1 92 ? -7.276 8.469 21.971 1.00 92.25 92 TYR A C 1
ATOM 747 O O . TYR A 1 92 ? -7.596 9.652 22.066 1.00 92.25 92 TYR A O 1
ATOM 755 N N . GLY A 1 93 ? -7.899 7.483 22.619 1.00 92.06 93 GLY A N 1
ATOM 756 C CA . GLY A 1 93 ? -9.079 7.672 23.466 1.00 92.06 93 GLY A CA 1
ATOM 757 C C . GLY A 1 93 ? -10.418 7.369 22.785 1.00 92.06 93 GLY A C 1
ATOM 758 O O . GLY A 1 93 ? -11.442 7.431 23.461 1.00 92.06 93 GLY A O 1
ATOM 759 N N . ASP A 1 94 ? -10.426 7.009 21.499 1.00 93.25 94 ASP A N 1
ATOM 760 C CA . ASP A 1 94 ? -11.658 6.635 20.798 1.00 93.25 94 ASP A CA 1
ATOM 761 C C . ASP A 1 94 ? -12.221 5.291 21.293 1.00 93.25 94 ASP A C 1
ATOM 763 O O . ASP A 1 94 ? -11.485 4.350 21.611 1.00 93.25 94 ASP A O 1
ATOM 767 N N . LEU A 1 95 ? -13.553 5.183 21.312 1.00 90.62 95 LEU A N 1
ATOM 768 C CA . LEU A 1 95 ? -14.265 3.959 21.675 1.00 90.62 95 LEU A CA 1
ATOM 769 C C . LEU A 1 95 ? -14.226 2.953 20.514 1.00 90.62 95 LEU A C 1
ATOM 771 O O . LEU A 1 95 ? -14.890 3.134 19.496 1.00 90.62 95 LEU A O 1
ATOM 775 N N . VAL A 1 96 ? -13.471 1.867 20.683 1.00 91.75 96 VAL A N 1
ATOM 776 C CA . VAL A 1 96 ? -13.317 0.820 19.653 1.00 91.75 96 VAL A CA 1
ATOM 777 C C . VAL A 1 96 ? -14.346 -0.302 19.817 1.00 91.75 96 VAL A C 1
ATOM 779 O O . VAL A 1 96 ? -14.948 -0.758 18.841 1.00 91.75 96 VAL A O 1
ATOM 782 N N . CYS A 1 97 ? -14.550 -0.757 21.052 1.00 89.38 97 CYS A N 1
ATOM 783 C CA . CYS A 1 97 ? -15.483 -1.824 21.394 1.00 89.38 97 CYS A CA 1
ATOM 784 C C . CYS A 1 97 ? -16.021 -1.649 22.818 1.00 89.38 97 CYS A C 1
ATOM 786 O O . CYS A 1 97 ? -15.430 -0.927 23.625 1.00 89.38 97 CYS A O 1
ATOM 788 N N . SER A 1 98 ? -17.133 -2.314 23.113 1.00 89.31 98 SER A N 1
ATOM 789 C CA . SER A 1 98 ? -17.683 -2.470 24.460 1.00 89.31 98 SER A CA 1
ATOM 790 C C . SER A 1 98 ? -17.918 -3.947 24.769 1.00 89.31 98 SER A C 1
ATOM 792 O O . SER A 1 98 ? -18.101 -4.765 23.863 1.00 89.31 98 SER A O 1
ATOM 794 N N . VAL A 1 99 ? -17.887 -4.288 26.056 1.00 90.62 99 VAL A N 1
ATOM 795 C CA . VAL A 1 99 ? -18.170 -5.636 26.554 1.00 90.62 99 VAL A CA 1
ATOM 796 C C . VAL A 1 99 ? -19.402 -5.561 27.442 1.00 90.62 99 VAL A C 1
ATOM 798 O O . VAL A 1 99 ? -19.433 -4.789 28.396 1.00 90.62 99 VAL A O 1
ATOM 801 N N . ASP A 1 100 ? -20.423 -6.332 27.089 1.00 88.62 100 ASP A N 1
ATOM 802 C CA . ASP A 1 100 ? -21.686 -6.429 27.814 1.00 88.62 100 ASP A CA 1
ATOM 803 C C . ASP A 1 100 ? -21.663 -7.668 28.722 1.00 88.62 100 ASP A C 1
ATOM 805 O O . ASP A 1 100 ? -21.753 -8.800 28.241 1.00 88.62 100 ASP A O 1
ATOM 809 N N . GLU A 1 101 ? -21.489 -7.456 30.028 1.00 86.94 101 GLU A N 1
ATOM 810 C CA . GLU A 1 101 ? -21.423 -8.529 31.036 1.00 86.94 101 GLU A CA 1
ATOM 811 C C . GLU A 1 101 ? -22.806 -9.096 31.388 1.00 86.94 101 GLU A C 1
ATOM 813 O O . GLU A 1 101 ? -22.945 -10.298 31.612 1.00 86.94 101 GLU A O 1
ATOM 818 N N . ASN A 1 102 ? -23.832 -8.239 31.418 1.00 85.19 102 ASN A N 1
ATOM 819 C CA . ASN A 1 102 ? -25.145 -8.563 31.990 1.00 85.19 102 ASN A CA 1
ATOM 820 C C . ASN A 1 102 ? -26.279 -8.604 30.954 1.00 85.19 102 ASN A C 1
ATOM 822 O O . ASN A 1 102 ? -27.399 -8.984 31.293 1.00 85.19 102 ASN A O 1
ATOM 826 N N . GLY A 1 103 ? -26.010 -8.235 29.699 1.00 79.69 103 GLY A N 1
ATOM 827 C CA . GLY A 1 103 ? -27.017 -8.171 28.639 1.00 79.69 103 GLY A CA 1
ATOM 828 C C . GLY A 1 103 ? -27.790 -6.850 28.601 1.00 79.69 103 GLY A C 1
ATOM 829 O O . GLY A 1 103 ? -28.694 -6.708 27.781 1.00 79.69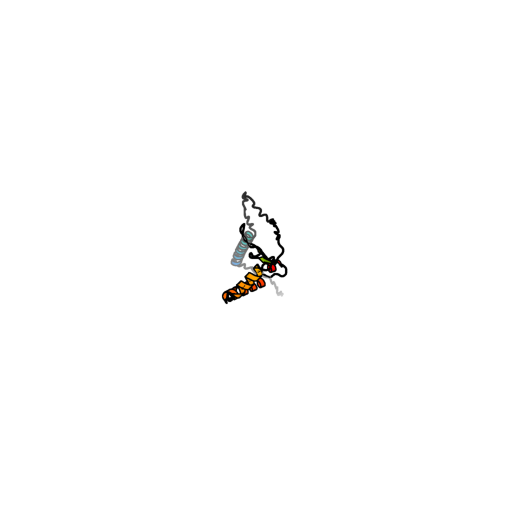 103 GLY A O 1
ATOM 830 N N . ASP A 1 104 ? -27.462 -5.884 29.462 1.00 81.56 104 ASP A N 1
ATOM 831 C CA . ASP A 1 104 ? -28.177 -4.607 29.565 1.00 81.56 104 ASP A CA 1
ATOM 832 C C . ASP A 1 104 ? -28.018 -3.774 28.289 1.00 81.56 104 ASP A C 1
ATOM 834 O O . ASP A 1 104 ? -28.988 -3.195 27.800 1.00 81.56 104 ASP A O 1
ATOM 838 N N . VAL A 1 105 ? -26.820 -3.767 27.695 1.00 77.50 105 VAL A N 1
ATOM 839 C CA . VAL A 1 105 ? -26.566 -3.055 26.432 1.00 77.50 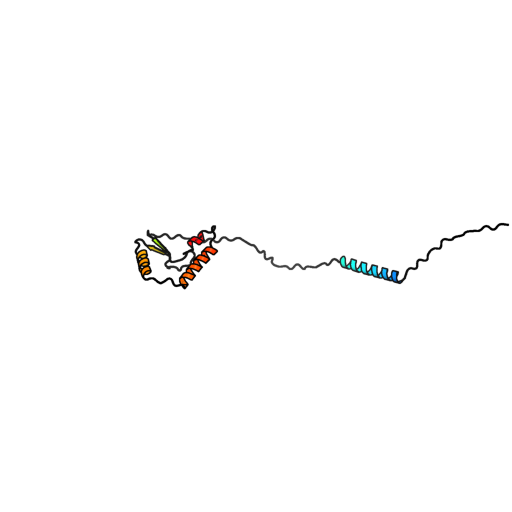105 VAL A CA 1
ATOM 840 C C . VAL A 1 105 ? -27.350 -3.710 25.301 1.00 77.50 105 VAL A C 1
ATOM 842 O O . VAL A 1 105 ? -27.984 -3.025 24.499 1.00 77.50 105 VAL A O 1
ATOM 845 N N . SER A 1 106 ? -27.360 -5.040 25.268 1.00 75.94 106 SER A N 1
ATOM 846 C CA . SER A 1 106 ? -28.138 -5.814 24.301 1.00 75.94 106 SER A CA 1
ATOM 847 C C . SER A 1 106 ? -29.642 -5.544 24.440 1.00 75.94 106 SER A C 1
ATOM 849 O O . SER A 1 106 ? -30.333 -5.366 23.437 1.00 75.94 106 SER A O 1
ATOM 851 N N . ASN A 1 107 ? -30.153 -5.449 25.669 1.00 79.69 107 ASN A N 1
ATOM 852 C CA . ASN A 1 107 ? -31.552 -5.117 25.945 1.00 79.69 107 ASN A CA 1
ATOM 853 C C . ASN A 1 107 ? -31.890 -3.689 25.501 1.00 79.69 107 ASN A C 1
ATOM 855 O O . ASN A 1 107 ? -32.874 -3.504 24.792 1.00 79.69 107 ASN A O 1
ATOM 859 N N . MET A 1 108 ? -31.038 -2.705 25.807 1.00 76.75 108 MET A N 1
ATOM 860 C CA . MET A 1 108 ? -31.219 -1.322 25.352 1.00 76.75 108 MET A CA 1
ATOM 861 C C . MET A 1 108 ? -31.190 -1.192 23.822 1.00 76.75 108 MET A C 1
ATOM 863 O O . MET A 1 108 ? -31.966 -0.423 23.261 1.00 76.75 108 MET A O 1
ATOM 867 N N . ILE A 1 109 ? -30.326 -1.945 23.129 1.00 74.69 109 ILE A N 1
ATOM 868 C CA . ILE A 1 109 ? -30.295 -1.982 21.656 1.00 74.69 109 ILE A CA 1
ATOM 869 C C . ILE A 1 109 ? -31.592 -2.584 21.111 1.00 74.69 109 ILE A C 1
ATOM 871 O O . ILE A 1 109 ? -32.168 -2.043 20.167 1.00 74.69 109 ILE A O 1
ATOM 875 N N . ASN A 1 110 ? -32.071 -3.681 21.701 1.00 76.12 110 ASN A N 1
ATOM 876 C CA . ASN A 1 110 ? -33.330 -4.306 21.298 1.00 76.12 110 ASN A CA 1
ATOM 877 C C . ASN A 1 110 ? -34.537 -3.391 21.554 1.00 76.12 110 ASN A C 1
ATOM 879 O O . ASN A 1 110 ? -35.435 -3.332 20.718 1.00 76.12 110 ASN A O 1
ATOM 883 N N . GLU A 1 111 ? -34.549 -2.647 22.662 1.00 77.00 111 GLU A N 1
ATOM 884 C CA . GLU A 1 111 ? -35.577 -1.645 22.967 1.00 77.00 111 GLU A CA 1
ATOM 885 C C . GLU A 1 111 ? -35.518 -0.457 21.997 1.00 77.00 111 GLU A C 1
ATOM 887 O O . GLU A 1 111 ? -36.545 -0.077 21.440 1.00 77.00 111 GLU A O 1
ATOM 892 N N . ALA A 1 112 ? -34.328 0.072 21.695 1.00 67.56 112 ALA A N 1
ATOM 893 C CA . ALA A 1 112 ? -34.151 1.120 20.685 1.00 67.56 112 ALA A CA 1
ATOM 894 C C . ALA A 1 112 ? -34.545 0.650 19.271 1.00 67.56 112 ALA A C 1
ATOM 896 O O . ALA A 1 112 ? -35.036 1.436 18.465 1.00 67.56 112 ALA A O 1
ATOM 897 N N . SER A 1 113 ? -34.380 -0.643 18.977 1.00 61.75 113 SER A N 1
ATOM 898 C CA . SER A 1 113 ? -34.799 -1.251 17.707 1.00 61.75 113 SER A CA 1
ATOM 899 C C . SER A 1 113 ? -36.322 -1.395 17.582 1.00 61.75 113 SER A C 1
ATOM 901 O O . SER A 1 113 ? -36.823 -1.547 16.468 1.00 61.75 113 SER A O 1
ATOM 903 N N . GLN A 1 114 ? -37.079 -1.337 18.688 1.00 62.25 114 GLN A N 1
ATOM 904 C CA . GLN A 1 114 ? -38.548 -1.345 18.644 1.00 62.25 114 GLN A CA 1
ATOM 905 C C . GLN A 1 114 ? -39.140 -0.007 18.179 1.00 62.25 114 GLN A C 1
ATOM 907 O O . GLN A 1 114 ? -40.250 -0.008 17.651 1.00 62.25 114 GLN A O 1
ATOM 912 N N . ASP A 1 115 ? -38.392 1.098 18.283 1.00 58.34 115 ASP A N 1
ATOM 913 C CA . ASP A 1 115 ? -38.790 2.431 17.789 1.00 58.34 115 ASP A CA 1
ATOM 914 C C . ASP A 1 115 ? -38.396 2.662 16.310 1.00 58.34 115 ASP A C 1
ATOM 916 O O . ASP A 1 115 ? -38.312 3.790 15.829 1.00 58.34 115 ASP A O 1
ATOM 920 N N . GLY A 1 116 ? -38.145 1.554 15.598 1.00 55.94 116 GLY A N 1
ATOM 921 C CA . GLY A 1 116 ? -38.136 1.375 14.147 1.00 55.94 116 GLY A CA 1
ATOM 922 C C . GLY A 1 116 ? -37.841 2.606 13.293 1.00 55.94 116 GLY A C 1
ATOM 923 O O . GLY A 1 116 ? -38.758 3.188 12.712 1.00 55.94 116 GLY A O 1
ATOM 924 N N . SER A 1 117 ? -36.558 2.909 13.071 1.00 60.84 117 SER A N 1
ATOM 925 C CA . SER A 1 117 ? -36.187 3.520 11.797 1.00 60.84 117 SER A CA 1
ATOM 926 C C . SER A 1 117 ? -36.556 2.523 10.697 1.00 60.84 117 SER A C 1
ATOM 928 O O . SER A 1 117 ? -36.012 1.421 10.601 1.00 60.84 117 SER A O 1
ATOM 930 N N . THR A 1 118 ? -37.560 2.862 9.893 1.00 64.94 118 THR A N 1
ATOM 931 C CA . THR A 1 118 ? -37.871 2.103 8.687 1.00 64.94 118 THR A CA 1
ATOM 932 C C . THR A 1 118 ? -36.614 2.083 7.828 1.00 64.94 118 THR A C 1
ATOM 934 O O . THR A 1 118 ? -36.025 3.129 7.565 1.00 64.94 118 THR A O 1
ATOM 937 N N . ILE A 1 119 ? -36.143 0.895 7.439 1.00 68.25 119 ILE A N 1
ATOM 938 C CA . ILE A 1 119 ? -35.036 0.799 6.490 1.00 68.25 119 ILE A CA 1
ATOM 939 C C . ILE A 1 119 ? -35.548 1.378 5.170 1.00 68.25 119 ILE A C 1
ATOM 941 O O . ILE A 1 119 ? -36.304 0.728 4.447 1.00 68.25 119 ILE A O 1
ATOM 945 N N . ASP A 1 120 ? -35.170 2.620 4.892 1.00 79.88 120 ASP A N 1
ATOM 946 C CA . ASP A 1 120 ? -35.546 3.300 3.663 1.00 79.88 120 ASP A CA 1
ATOM 947 C C . ASP A 1 120 ? -34.826 2.672 2.460 1.00 79.88 120 ASP A C 1
ATOM 949 O O . ASP A 1 120 ? -33.801 1.994 2.586 1.00 79.88 120 ASP A O 1
ATOM 953 N N . SER A 1 121 ? -35.357 2.899 1.256 1.00 81.81 121 SER A N 1
ATOM 954 C CA . SER A 1 121 ? -34.824 2.309 0.018 1.00 81.81 121 SER A CA 1
ATOM 955 C C . SER A 1 121 ? -33.353 2.648 -0.245 1.00 81.81 121 SER A C 1
ATOM 957 O O . SER A 1 121 ? -32.659 1.883 -0.907 1.00 81.81 121 SER A O 1
ATOM 959 N N . GLU A 1 122 ? -32.876 3.782 0.267 1.00 84.25 122 GLU A N 1
ATOM 960 C CA . GLU A 1 122 ? -31.476 4.203 0.160 1.00 84.25 122 GLU A CA 1
ATOM 961 C C . GLU A 1 122 ? -30.550 3.322 1.012 1.00 84.25 122 GLU A C 1
ATOM 963 O O . GLU A 1 122 ? -29.553 2.811 0.504 1.00 84.25 122 GLU A O 1
ATOM 968 N N . ASN A 1 123 ? -30.941 3.031 2.255 1.00 81.75 123 ASN A N 1
ATOM 969 C CA . ASN A 1 123 ? -30.198 2.132 3.142 1.00 81.75 123 ASN A CA 1
ATOM 970 C C . ASN A 1 123 ? -30.160 0.702 2.576 1.00 81.75 123 ASN A C 1
ATOM 972 O O . ASN A 1 123 ? -29.135 0.027 2.650 1.00 81.75 123 ASN A O 1
ATOM 976 N N . LEU A 1 124 ? -31.257 0.241 1.960 1.00 85.12 124 LEU A N 1
ATOM 977 C CA . LEU A 1 124 ? -31.286 -1.051 1.262 1.00 85.12 124 LEU A CA 1
ATOM 978 C C . LEU A 1 124 ? -30.298 -1.095 0.091 1.00 85.12 124 LEU A C 1
ATOM 980 O O . LEU A 1 124 ? -29.588 -2.089 -0.063 1.00 85.12 124 LEU A O 1
ATOM 984 N N . ALA A 1 125 ? -30.224 -0.026 -0.703 1.00 88.81 125 ALA A N 1
ATOM 985 C CA . ALA A 1 125 ? -29.281 0.062 -1.814 1.00 88.81 125 ALA A CA 1
ATOM 986 C C . ALA A 1 125 ? -27.820 0.077 -1.330 1.00 88.81 125 ALA A C 1
ATOM 988 O O . ALA A 1 125 ? -26.951 -0.516 -1.970 1.00 88.81 125 ALA A O 1
ATOM 989 N N . GLU A 1 126 ? -27.534 0.711 -0.190 1.00 86.81 126 GLU A N 1
ATOM 990 C CA . GLU A 1 126 ? -26.198 0.707 0.415 1.00 86.81 126 GLU A CA 1
ATOM 991 C C . GLU A 1 126 ? -25.799 -0.679 0.944 1.00 86.81 126 GLU A C 1
ATOM 993 O O . GLU A 1 126 ? -24.672 -1.134 0.718 1.00 86.81 126 GLU A O 1
ATOM 998 N N . ILE A 1 127 ? -26.731 -1.393 1.579 1.00 85.19 127 ILE A N 1
ATOM 999 C CA . ILE A 1 127 ? -26.519 -2.781 2.011 1.00 85.19 127 ILE A CA 1
ATOM 1000 C C . ILE A 1 127 ? -26.274 -3.682 0.795 1.00 85.19 127 ILE A C 1
ATOM 1002 O O . ILE A 1 127 ? -25.308 -4.446 0.776 1.00 85.19 127 ILE A O 1
ATOM 1006 N N . GLU A 1 128 ? -27.104 -3.567 -0.245 1.00 88.94 128 GLU A N 1
ATOM 1007 C CA . GLU A 1 128 ? -26.946 -4.326 -1.489 1.00 88.94 128 GLU A CA 1
ATOM 1008 C C . GLU A 1 128 ? -25.588 -4.049 -2.142 1.00 88.94 128 GLU A C 1
ATOM 1010 O O . GLU A 1 128 ? -24.890 -4.973 -2.571 1.00 88.94 128 GLU A O 1
ATOM 1015 N N . LYS A 1 129 ? -25.165 -2.784 -2.171 1.00 90.00 129 LYS A N 1
ATOM 1016 C CA . LYS A 1 129 ? -23.846 -2.400 -2.669 1.00 90.00 129 LYS A CA 1
ATOM 1017 C C . LYS A 1 129 ? -22.727 -3.033 -1.842 1.00 90.00 129 LYS A C 1
ATOM 1019 O O . LYS A 1 129 ? -21.816 -3.615 -2.419 1.00 90.00 129 LYS A O 1
ATOM 1024 N N . THR A 1 130 ? -22.821 -2.989 -0.515 1.00 87.00 130 THR A N 1
ATOM 1025 C CA . THR A 1 130 ? -21.810 -3.561 0.389 1.00 87.00 130 THR A CA 1
ATOM 1026 C C . THR A 1 130 ? -21.676 -5.075 0.200 1.00 87.00 130 THR A C 1
ATOM 1028 O O . THR A 1 130 ? -20.561 -5.600 0.150 1.00 87.00 130 THR A O 1
ATOM 1031 N N . ILE A 1 131 ? -22.799 -5.782 0.033 1.00 87.88 131 ILE A N 1
ATOM 1032 C CA . ILE A 1 131 ? -22.825 -7.222 -0.276 1.00 87.88 131 ILE A CA 1
ATOM 1033 C C . ILE A 1 131 ? -22.149 -7.500 -1.622 1.00 87.88 131 ILE A C 1
ATOM 1035 O O . ILE A 1 131 ? -21.321 -8.408 -1.723 1.00 87.88 131 ILE A O 1
ATOM 1039 N N . 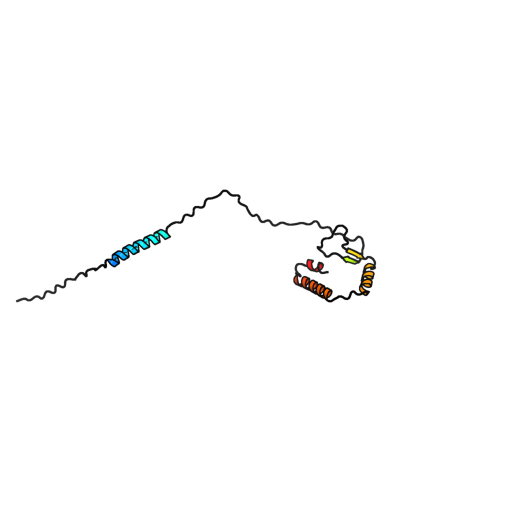ASN A 1 132 ? -22.484 -6.724 -2.652 1.00 90.06 132 ASN A N 1
ATOM 1040 C CA . ASN A 1 132 ? -21.896 -6.893 -3.977 1.00 90.06 132 ASN A CA 1
ATOM 1041 C C . ASN A 1 132 ? -20.387 -6.628 -3.962 1.00 90.06 132 ASN A C 1
ATOM 1043 O O . ASN A 1 132 ? -19.624 -7.433 -4.494 1.00 90.06 132 ASN A O 1
ATOM 1047 N N . ASP A 1 133 ? -19.943 -5.558 -3.302 1.00 87.44 133 ASP A N 1
ATOM 1048 C CA . ASP A 1 133 ? -18.525 -5.221 -3.161 1.00 87.44 133 ASP A CA 1
ATOM 1049 C C . ASP A 1 133 ? -17.752 -6.356 -2.470 1.00 87.44 133 ASP A C 1
ATOM 1051 O O . ASP A 1 133 ? -16.659 -6.723 -2.909 1.00 87.44 133 ASP A O 1
ATOM 1055 N N . PHE A 1 134 ? -18.340 -6.976 -1.441 1.00 85.00 134 PHE A N 1
ATOM 1056 C CA . PHE A 1 134 ? -17.761 -8.156 -0.802 1.00 85.00 134 PHE A CA 1
ATOM 1057 C C . PHE A 1 134 ? -17.680 -9.355 -1.748 1.00 85.00 134 PHE A C 1
ATOM 1059 O O . PHE A 1 134 ? -16.622 -9.971 -1.840 1.00 85.00 134 PHE A O 1
ATOM 1066 N N . LEU A 1 135 ? -18.752 -9.673 -2.481 1.00 86.19 135 LEU A N 1
ATOM 1067 C CA . LEU A 1 135 ? -18.764 -10.789 -3.435 1.00 86.19 135 LEU A CA 1
ATOM 1068 C C . LEU A 1 135 ? -17.711 -10.626 -4.537 1.00 86.19 135 LEU A C 1
ATOM 1070 O O . LEU A 1 135 ? -17.076 -11.609 -4.917 1.00 86.19 135 LEU A O 1
ATOM 1074 N N . TYR A 1 136 ? -17.507 -9.404 -5.034 1.00 84.88 136 TYR A N 1
ATOM 1075 C CA . TYR A 1 136 ? -16.481 -9.125 -6.041 1.00 84.88 136 TYR A CA 1
ATOM 1076 C C . TYR A 1 136 ? -15.064 -9.195 -5.479 1.00 84.88 136 TYR A C 1
ATOM 1078 O O . TYR A 1 136 ? -14.150 -9.637 -6.176 1.00 84.88 136 TYR A O 1
ATOM 1086 N N . ALA A 1 137 ? -14.867 -8.736 -4.244 1.00 81.69 137 ALA A N 1
ATOM 1087 C CA . ALA A 1 137 ? -13.559 -8.743 -3.607 1.00 81.69 137 ALA A CA 1
ATOM 1088 C C . ALA A 1 137 ? -13.172 -10.120 -3.047 1.00 81.69 137 ALA A C 1
ATOM 1090 O O . ALA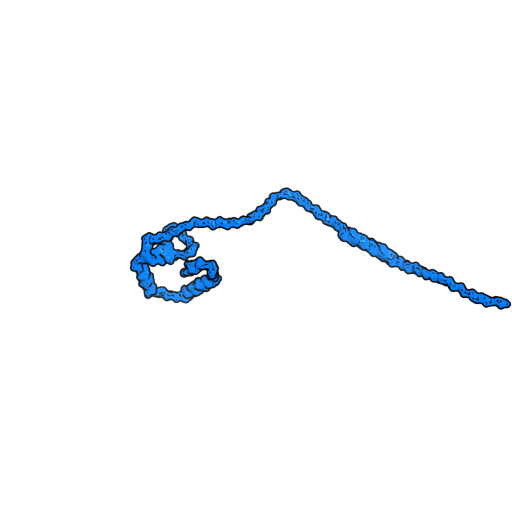 A 1 137 ? -11.976 -10.350 -2.862 1.00 81.69 137 ALA A O 1
ATOM 1091 N N . TYR A 1 138 ? -14.153 -10.996 -2.788 1.00 82.75 138 TYR A N 1
ATOM 1092 C CA . TYR A 1 138 ? -13.973 -12.275 -2.107 1.00 82.75 138 TYR A CA 1
ATOM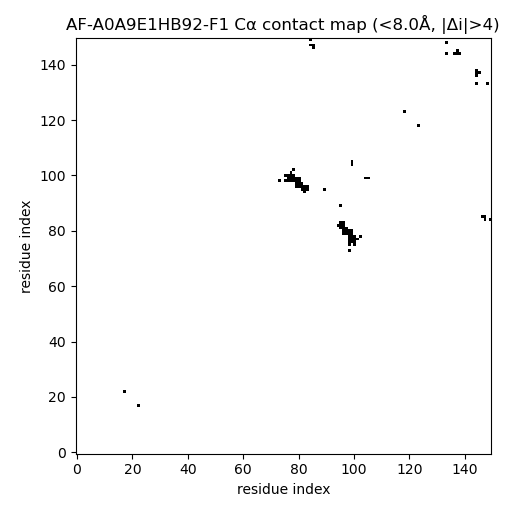 1093 C C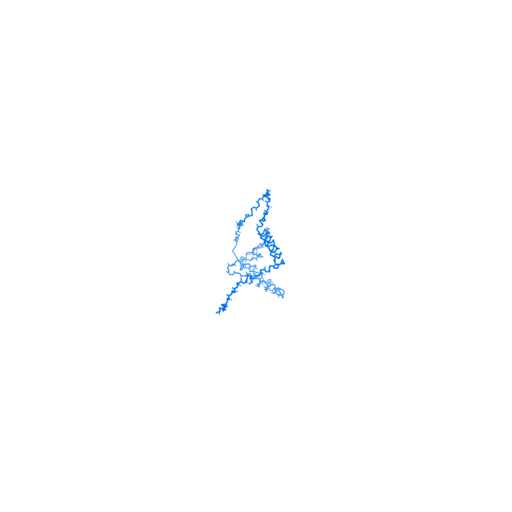 . TYR A 1 138 ? -13.010 -13.201 -2.851 1.00 82.75 138 TYR A C 1
ATOM 1095 O O . TYR A 1 138 ? -13.280 -13.682 -3.953 1.00 82.75 138 TYR A O 1
ATOM 1103 N N . ASP A 1 139 ? -11.908 -13.523 -2.185 1.00 82.62 139 ASP A N 1
ATOM 1104 C CA . ASP A 1 139 ? -10.978 -14.564 -2.598 1.00 82.62 139 ASP A CA 1
ATOM 1105 C C . ASP A 1 139 ? -10.958 -15.677 -1.545 1.00 82.62 139 ASP A C 1
ATOM 1107 O O . ASP A 1 139 ? -10.575 -15.464 -0.394 1.00 82.62 139 ASP A O 1
ATOM 1111 N N . GLY A 1 140 ? -11.308 -16.903 -1.948 1.00 80.69 140 GLY A N 1
ATOM 1112 C CA . GLY A 1 140 ? -11.282 -18.080 -1.072 1.00 80.69 140 GLY A CA 1
ATOM 1113 C C . GLY A 1 140 ? -9.892 -18.417 -0.512 1.00 80.69 140 GLY A C 1
ATOM 1114 O O . GLY A 1 140 ? -9.784 -19.208 0.426 1.00 80.69 140 GLY A O 1
ATOM 1115 N N . LYS A 1 141 ? -8.823 -17.821 -1.053 1.00 81.75 141 LYS A N 1
ATOM 1116 C CA . LYS A 1 141 ? -7.456 -17.926 -0.520 1.00 81.75 141 LYS A CA 1
ATOM 1117 C C . LYS A 1 141 ? -7.110 -16.820 0.481 1.00 81.75 141 LYS A C 1
ATOM 1119 O O . LYS A 1 141 ? -6.112 -16.955 1.187 1.00 81.75 141 LYS A O 1
ATOM 1124 N N . ASN A 1 142 ? -7.914 -15.759 0.570 1.00 75.06 142 ASN A N 1
ATOM 1125 C CA . ASN A 1 142 ? -7.708 -14.620 1.461 1.00 75.06 142 ASN A CA 1
ATOM 1126 C C . ASN A 1 142 ? -8.890 -14.446 2.430 1.00 75.06 142 ASN A C 1
ATOM 1128 O O . ASN A 1 142 ? -9.737 -13.564 2.294 1.00 75.06 142 ASN A O 1
ATOM 1132 N N . TYR A 1 143 ? -8.907 -15.289 3.465 1.00 71.88 143 TYR A N 1
ATOM 1133 C CA . TYR A 1 143 ? -9.983 -15.341 4.462 1.00 71.88 143 TYR A CA 1
ATOM 1134 C C . TYR A 1 143 ? -10.141 -14.061 5.302 1.00 71.88 143 TYR A C 1
ATOM 1136 O O . TYR A 1 143 ? -11.165 -13.880 5.959 1.00 71.88 143 TYR A O 1
ATOM 1144 N N . TYR A 1 144 ? -9.152 -13.161 5.282 1.00 69.81 144 TYR A N 1
ATOM 1145 C CA . TYR A 1 144 ? -9.179 -11.915 6.051 1.00 69.81 144 TYR A CA 1
ATOM 1146 C C . TYR A 1 144 ? -10.362 -11.016 5.667 1.00 69.81 144 TYR A C 1
ATOM 1148 O O . TYR A 1 144 ? -10.960 -10.361 6.518 1.00 69.81 144 TYR A O 1
ATOM 1156 N N . GLN A 1 145 ? -10.760 -11.040 4.394 1.00 67.81 145 GLN A N 1
ATOM 1157 C CA . GLN A 1 145 ? -11.862 -10.225 3.887 1.00 67.81 145 GLN A CA 1
ATOM 1158 C C . GLN A 1 145 ? -13.209 -10.576 4.536 1.00 67.81 145 GLN A C 1
ATOM 1160 O O . GLN A 1 145 ? -14.044 -9.688 4.695 1.00 67.81 145 GLN A O 1
ATOM 1165 N N . VAL A 1 146 ? -13.402 -11.822 4.986 1.00 73.38 146 VAL A N 1
ATOM 1166 C CA . VAL A 1 146 ? -14.634 -12.263 5.666 1.00 73.38 146 VAL A CA 1
ATOM 1167 C C . VAL A 1 146 ? -14.839 -11.508 6.980 1.00 73.38 146 VAL A C 1
ATOM 1169 O O . VAL A 1 146 ? -15.943 -11.064 7.266 1.00 73.38 146 VAL A O 1
ATOM 1172 N N . TYR A 1 147 ? -13.772 -11.285 7.749 1.00 66.50 147 TYR A N 1
ATOM 1173 C CA . TYR A 1 147 ? -13.844 -10.545 9.014 1.00 66.50 147 TYR A CA 1
ATOM 1174 C C . TYR A 1 147 ? -14.105 -9.047 8.824 1.00 66.50 147 TYR A C 1
ATOM 1176 O O . TYR A 1 147 ? -14.582 -8.374 9.737 1.00 66.50 147 TYR A O 1
ATOM 1184 N N . SER A 1 148 ? -13.787 -8.523 7.639 1.00 65.50 148 SER A N 1
ATOM 1185 C CA . SER A 1 148 ? -14.017 -7.121 7.292 1.00 65.50 148 SER A CA 1
ATOM 1186 C C . SER A 1 148 ? -15.458 -6.831 6.858 1.00 65.50 148 SER A C 1
ATOM 1188 O O . SER A 1 148 ? -15.843 -5.662 6.777 1.00 65.50 148 SER A O 1
ATOM 1190 N N . PHE A 1 149 ? -16.247 -7.868 6.566 1.00 70.00 149 PHE A N 1
ATOM 1191 C CA . PHE A 1 149 ? -17.654 -7.734 6.215 1.00 70.00 149 PHE A CA 1
ATOM 1192 C C . PHE A 1 149 ? -18.479 -7.583 7.500 1.00 70.00 149 PHE A C 1
ATOM 1194 O O . PHE A 1 149 ? -18.624 -8.533 8.268 1.00 70.00 149 PHE A O 1
ATOM 1201 N N . LYS A 1 150 ? -18.950 -6.363 7.761 1.00 59.91 150 LYS A N 1
ATOM 1202 C CA . LYS A 1 150 ? -19.831 -5.984 8.868 1.00 59.91 150 LYS A CA 1
ATOM 1203 C C . LYS A 1 150 ? -20.820 -4.952 8.365 1.00 59.91 150 LYS A C 1
ATOM 1205 O O . LYS A 1 150 ? -20.364 -4.101 7.565 1.00 59.91 150 LYS A O 1
#

pLDDT: mean 81.0, std 11.78, range [39.91, 96.88]

Secondary structure (DSSP, 8-state):
-----------PPPP----HHHHHHHHHHHHHHHHHHHHHH---------------------------------SS-SEEEE-S-TT----TT---EEEESSSHHHHHHHHHHHT-----HHHHHHHHHHHHHHHHH--TT-THHHHH--

Sequence (150 aa):
MQLKKNKNVVKYRKPMNFNIGVIIFVIIFIYLVFNVFSYLTETHISVYEVEQGTIAVNNVYNGLILRDEKIINSDYSGAVNYYVKEGSKVAYGDLVCSVDENGDVSNMINEASQDGSTIDSENLAEIEKTINDFLYAYDGKNYYQVYSFK

Solvent-accessible surface area (backbone atoms only — not comparable to full-atom values): 10459 Å² total; per-residue (Å²): 138,87,86,83,85,80,84,84,83,77,85,79,80,79,82,83,83,76,57,67,69,59,55,55,49,52,55,53,50,54,53,51,53,50,52,54,52,50,61,73,67,56,80,83,79,81,86,78,85,86,76,94,72,87,83,83,78,87,80,86,78,90,84,85,87,85,79,95,82,82,89,84,79,75,97,70,74,52,56,76,48,73,75,57,64,80,92,64,89,78,64,93,87,60,82,48,64,49,70,35,68,82,48,61,62,60,50,52,51,55,56,60,57,70,71,55,79,72,84,46,74,65,59,51,50,52,51,54,48,54,52,48,54,46,65,73,66,62,42,97,90,49,68,67,59,63,77,60,65,125